Protein AF-A0A7C6ADI2-F1 (afdb_monomer_lite)

Secondary structure (DSSP, 8-state):
--HHHHHHHHHHHHHHHHHHTSSS--HHHHHHH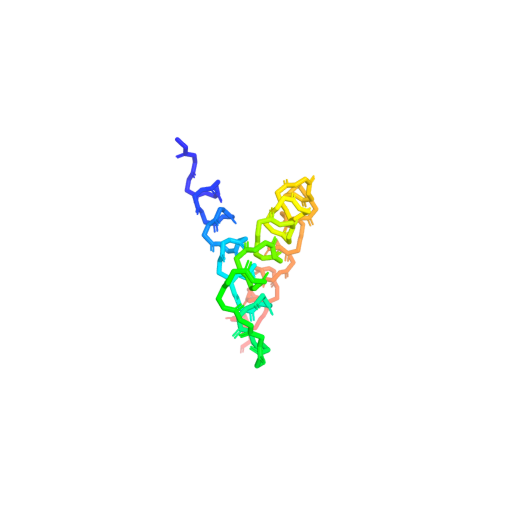HHHHHHHHHHTHHHHHHHHHHHHHHHHHHH--

Radius of gyration: 14.9 Å; chains: 1; bounding box: 34×23×37 Å

Foldseek 3Di:
DPPLVVVLLVVLLVVLLCVLVVDPDDPVRSVVSSVVSSVVSVVCSVVVVVVVVVVVVVVVVVVVD

Structure (mmCIF, N/CA/C/O backbone):
data_AF-A0A7C6ADI2-F1
#
_entry.id   AF-A0A7C6ADI2-F1
#
loop_
_atom_site.group_PDB
_atom_site.id
_atom_site.type_symbol
_atom_site.label_atom_id
_atom_site.label_alt_id
_atom_site.label_comp_id
_atom_site.label_asym_id
_atom_site.label_entity_id
_atom_site.label_seq_id
_atom_site.pdbx_PDB_ins_code
_atom_site.Cartn_x
_atom_site.Cartn_y
_atom_site.Cartn_z
_atom_site.occupancy
_atom_site.B_iso_or_equiv
_atom_site.auth_seq_id
_atom_site.auth_comp_id
_atom_site.auth_asym_id
_atom_site.auth_atom_id
_atom_site.pdbx_PDB_model_num
ATOM 1 N N . MET A 1 1 ? 8.139 9.981 12.833 1.00 58.84 1 MET A N 1
ATOM 2 C CA . MET A 1 1 ? 7.038 9.437 12.016 1.00 58.84 1 MET A CA 1
ATOM 3 C C . MET A 1 1 ? 6.073 8.726 12.928 1.00 58.84 1 MET A C 1
ATOM 5 O O . MET A 1 1 ? 6.522 7.980 13.800 1.00 58.84 1 MET A O 1
ATOM 9 N N . ALA A 1 2 ? 4.784 8.999 12.768 1.00 79.31 2 ALA A N 1
ATOM 10 C CA . ALA A 1 2 ? 3.751 8.277 13.497 1.00 79.31 2 ALA A CA 1
ATOM 11 C C . ALA A 1 2 ? 3.758 6.795 13.077 1.00 79.31 2 ALA A C 1
ATOM 13 O O . ALA A 1 2 ? 4.130 6.465 11.950 1.00 79.31 2 ALA A O 1
ATOM 14 N N . VAL A 1 3 ? 3.349 5.892 13.974 1.00 79.88 3 VAL A N 1
ATOM 15 C CA . VAL A 1 3 ? 3.228 4.447 13.677 1.00 79.88 3 VAL A CA 1
ATOM 16 C C . VAL A 1 3 ? 2.358 4.208 12.435 1.00 79.88 3 VAL A C 1
ATOM 18 O O . VAL A 1 3 ? 2.660 3.337 11.624 1.00 79.88 3 VAL A O 1
ATOM 21 N N . GLU A 1 4 ? 1.330 5.037 12.262 1.00 78.19 4 GLU A N 1
ATOM 22 C CA . GLU A 1 4 ? 0.421 5.031 11.116 1.00 78.19 4 GLU A CA 1
ATOM 23 C C . GLU A 1 4 ? 1.124 5.340 9.785 1.00 78.19 4 GLU A C 1
ATOM 25 O O . GLU A 1 4 ? 0.927 4.617 8.812 1.00 78.19 4 GLU A O 1
ATOM 30 N N . GLU A 1 5 ? 1.994 6.355 9.743 1.00 81.56 5 GLU A N 1
ATOM 31 C CA . GLU A 1 5 ? 2.736 6.717 8.525 1.00 81.56 5 GLU A CA 1
ATOM 32 C C . GLU A 1 5 ? 3.649 5.576 8.078 1.00 81.56 5 GLU A C 1
ATOM 34 O O . GLU A 1 5 ? 3.645 5.200 6.909 1.00 81.56 5 GLU A O 1
ATOM 39 N N . ARG A 1 6 ? 4.367 4.961 9.026 1.00 85.19 6 ARG A N 1
ATOM 40 C CA . ARG A 1 6 ? 5.253 3.826 8.735 1.00 85.19 6 ARG A CA 1
ATOM 41 C C . ARG A 1 6 ? 4.473 2.606 8.239 1.00 85.19 6 ARG A C 1
ATOM 43 O O . ARG A 1 6 ? 4.953 1.886 7.366 1.00 85.19 6 ARG A O 1
ATOM 50 N N . TRP A 1 7 ? 3.291 2.348 8.800 1.00 86.56 7 TRP A N 1
ATOM 51 C CA . TRP A 1 7 ? 2.445 1.245 8.347 1.00 86.56 7 TRP A CA 1
ATOM 52 C C . TRP A 1 7 ? 1.912 1.491 6.932 1.00 86.56 7 TRP A C 1
ATOM 54 O O . TRP A 1 7 ? 2.004 0.596 6.093 1.00 86.56 7 TRP A O 1
ATOM 64 N N . LEU A 1 8 ? 1.424 2.703 6.646 1.00 87.19 8 LEU A N 1
ATOM 65 C CA . LEU A 1 8 ? 0.950 3.085 5.313 1.00 87.19 8 LEU A CA 1
ATOM 66 C C . LEU A 1 8 ? 2.061 2.970 4.266 1.00 87.19 8 LEU A C 1
ATOM 68 O O . LEU A 1 8 ? 1.830 2.414 3.196 1.00 87.19 8 LEU A O 1
ATOM 72 N N . GLU A 1 9 ? 3.272 3.426 4.583 1.00 89.94 9 GLU A N 1
ATOM 73 C CA . GLU A 1 9 ? 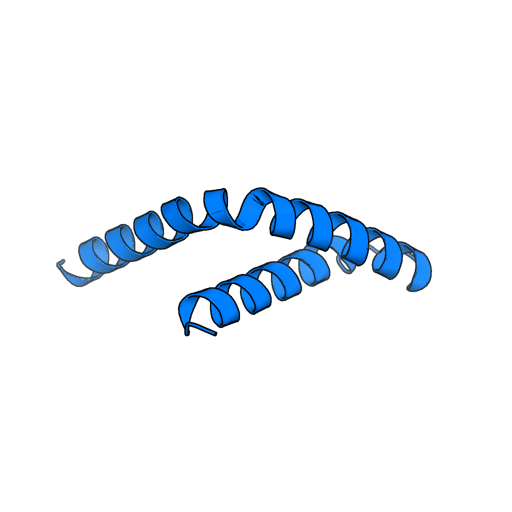4.435 3.263 3.704 1.00 89.94 9 GLU A CA 1
ATOM 74 C C . GLU A 1 9 ? 4.726 1.788 3.406 1.00 89.94 9 GLU A C 1
ATOM 76 O O . GLU A 1 9 ? 4.917 1.422 2.246 1.00 89.94 9 GLU A O 1
ATOM 81 N N . GLY A 1 10 ? 4.713 0.929 4.430 1.00 91.50 10 GLY A N 1
ATOM 82 C CA . GLY A 1 10 ? 4.914 -0.511 4.261 1.00 91.50 10 GLY A CA 1
ATOM 83 C C . GLY A 1 10 ? 3.812 -1.178 3.433 1.00 91.50 10 GLY A C 1
ATOM 84 O O . GLY A 1 10 ? 4.106 -2.004 2.570 1.00 91.50 10 GLY A O 1
ATOM 85 N N . TYR A 1 11 ? 2.553 -0.791 3.652 1.00 90.44 11 TYR A N 1
ATOM 86 C CA . TYR A 1 11 ? 1.406 -1.278 2.886 1.00 90.44 11 TYR A CA 1
ATOM 87 C C . TYR A 1 11 ? 1.525 -0.905 1.405 1.00 90.44 11 TYR A C 1
ATOM 89 O O . TYR A 1 11 ? 1.414 -1.776 0.543 1.00 90.44 11 TYR A O 1
ATOM 97 N N . ILE A 1 12 ? 1.817 0.366 1.112 1.00 93.69 12 ILE A N 1
ATOM 98 C CA . ILE A 1 12 ? 2.016 0.866 -0.252 1.00 93.69 12 ILE A CA 1
ATOM 99 C C . ILE A 1 12 ? 3.169 0.126 -0.933 1.00 93.69 12 ILE A C 1
ATOM 101 O O . ILE A 1 12 ? 3.022 -0.324 -2.068 1.00 93.69 12 ILE A O 1
ATOM 105 N N . ASP A 1 13 ? 4.306 -0.028 -0.254 1.00 95.50 13 ASP A N 1
ATOM 106 C CA . ASP A 1 13 ? 5.479 -0.712 -0.799 1.00 95.50 13 ASP A CA 1
ATOM 107 C C . ASP A 1 13 ? 5.180 -2.178 -1.144 1.00 95.50 13 ASP 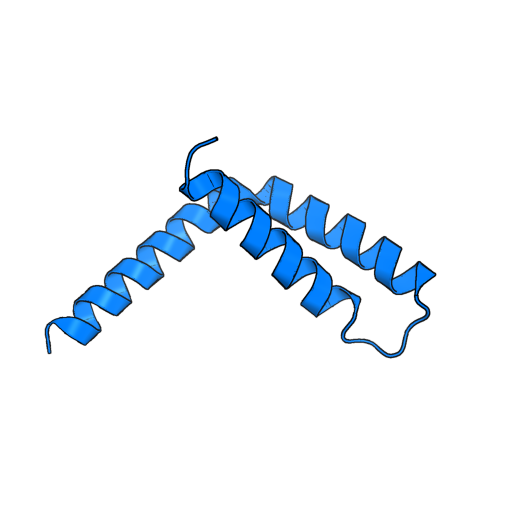A C 1
ATOM 109 O O . ASP A 1 13 ? 5.476 -2.631 -2.252 1.00 95.50 13 ASP A O 1
ATOM 113 N N . GLY A 1 14 ? 4.528 -2.894 -0.223 1.00 94.75 14 GLY A N 1
ATOM 114 C CA . GLY A 1 14 ? 4.140 -4.290 -0.404 1.00 94.75 14 GLY A CA 1
ATOM 115 C C . GLY A 1 14 ? 3.157 -4.485 -1.556 1.00 94.75 14 GLY A C 1
ATOM 116 O O . GLY A 1 14 ? 3.381 -5.343 -2.409 1.00 94.75 14 GLY A O 1
ATOM 117 N N . LEU A 1 15 ? 2.110 -3.660 -1.633 1.00 93.00 15 LEU A N 1
ATOM 118 C CA . LEU A 1 15 ? 1.136 -3.710 -2.728 1.00 93.00 15 LEU A CA 1
ATOM 119 C C . LEU A 1 15 ? 1.758 -3.375 -4.077 1.00 93.00 15 LEU A C 1
ATOM 121 O O . LEU A 1 15 ? 1.487 -4.061 -5.059 1.00 93.00 15 LEU A O 1
ATOM 125 N N . SER A 1 16 ? 2.614 -2.356 -4.123 1.00 95.12 16 SER A N 1
ATOM 126 C CA . SER A 1 16 ? 3.289 -1.959 -5.360 1.00 95.12 16 SER A CA 1
ATOM 127 C C . SER A 1 16 ? 4.166 -3.089 -5.888 1.00 95.12 16 SER A C 1
ATOM 129 O O . SER A 1 16 ? 4.124 -3.395 -7.077 1.00 95.12 16 SER A O 1
ATOM 131 N N . LYS A 1 17 ? 4.914 -3.761 -5.002 1.00 95.25 17 LYS A N 1
ATOM 132 C CA . LYS A 1 17 ? 5.717 -4.936 -5.363 1.00 95.25 17 LYS A CA 1
ATOM 133 C C . LYS A 1 17 ? 4.852 -6.106 -5.809 1.00 95.25 17 LYS A C 1
ATOM 135 O O . LYS A 1 17 ? 5.155 -6.725 -6.821 1.00 95.25 17 LYS A O 1
ATOM 140 N N . PHE A 1 18 ? 3.781 -6.397 -5.074 1.00 94.19 18 PHE A N 1
ATOM 141 C CA . PHE A 1 18 ? 2.874 -7.487 -5.417 1.00 94.19 18 PHE A CA 1
ATOM 142 C C . PHE A 1 18 ? 2.292 -7.310 -6.822 1.00 94.19 18 PHE A C 1
ATOM 144 O O . PHE A 1 18 ? 2.294 -8.255 -7.598 1.00 94.19 18 PHE A O 1
ATOM 151 N N . ILE A 1 19 ? 1.849 -6.100 -7.172 1.00 91.75 19 ILE A N 1
ATOM 152 C CA . ILE A 1 19 ? 1.283 -5.826 -8.496 1.00 91.75 19 ILE A CA 1
ATOM 153 C C . ILE A 1 19 ? 2.373 -5.911 -9.571 1.00 91.75 19 ILE A C 1
ATOM 155 O O . ILE A 1 19 ? 2.221 -6.675 -10.522 1.00 91.75 19 ILE A O 1
ATOM 159 N N . ALA A 1 20 ? 3.482 -5.188 -9.402 1.00 93.50 20 ALA A N 1
ATOM 160 C CA . ALA A 1 20 ? 4.511 -5.050 -10.432 1.00 93.50 20 ALA A CA 1
ATOM 161 C C . ALA A 1 20 ? 5.287 -6.344 -10.731 1.00 93.50 20 ALA A C 1
ATOM 163 O O . ALA A 1 20 ? 5.638 -6.611 -11.874 1.00 93.50 20 ALA A O 1
ATOM 164 N N . PHE A 1 21 ? 5.544 -7.172 -9.714 1.00 92.12 21 PHE A N 1
ATOM 165 C CA . PHE A 1 21 ? 6.320 -8.410 -9.861 1.00 92.12 21 PHE A CA 1
ATOM 166 C C . PHE A 1 21 ? 5.440 -9.666 -9.993 1.00 92.12 21 PHE A C 1
ATOM 168 O O . PHE A 1 21 ? 5.950 -10.782 -9.934 1.00 92.12 21 PHE A O 1
ATOM 175 N N . SER A 1 22 ? 4.121 -9.516 -10.167 1.00 83.44 22 SER A N 1
ATOM 176 C CA . SER A 1 22 ? 3.210 -10.651 -10.410 1.00 83.44 22 SER A CA 1
ATOM 177 C C . SER A 1 22 ? 3.212 -11.151 -11.859 1.00 83.44 22 SER A C 1
ATOM 179 O O . SER A 1 22 ? 2.601 -12.179 -12.156 1.00 83.44 22 SER A O 1
ATOM 181 N N . LYS A 1 23 ? 3.887 -10.438 -12.766 1.00 75.25 23 LYS A N 1
ATOM 182 C CA . LYS A 1 23 ? 3.937 -10.750 -14.194 1.00 75.25 23 LYS A CA 1
ATOM 183 C C . LYS A 1 23 ? 5.253 -11.424 -14.584 1.00 75.25 23 LYS A C 1
ATOM 185 O O . LYS A 1 23 ? 6.292 -11.177 -13.981 1.00 75.25 23 LYS A O 1
ATOM 190 N N . ASN A 1 24 ? 5.218 -12.210 -15.661 1.00 74.81 24 ASN A N 1
ATOM 191 C CA . ASN A 1 24 ? 6.408 -12.787 -16.301 1.00 74.81 24 ASN A CA 1
ATOM 192 C C . ASN A 1 24 ? 7.123 -11.755 -17.202 1.00 74.81 24 ASN A C 1
ATOM 194 O O . ASN A 1 24 ? 7.368 -12.020 -18.379 1.00 74.81 24 ASN A O 1
ATOM 198 N N . GLU A 1 25 ? 7.395 -10.565 -16.672 1.00 85.31 25 GLU A N 1
ATOM 1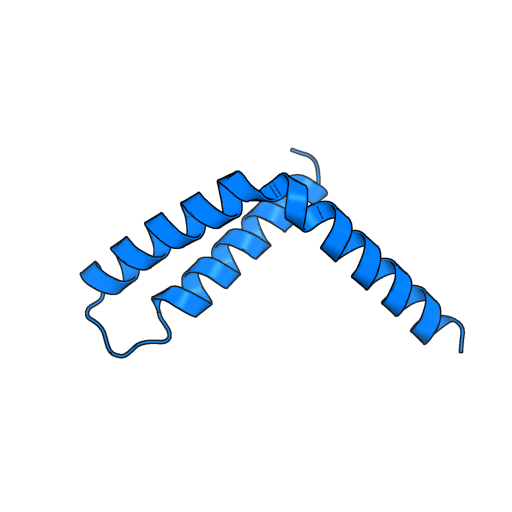99 C CA . GLU A 1 25 ? 8.129 -9.487 -17.349 1.00 85.31 25 GLU A CA 1
ATOM 200 C C . GLU A 1 25 ? 9.608 -9.494 -16.931 1.00 85.31 25 GLU A C 1
ATOM 202 O O . GLU A 1 25 ? 10.025 -10.234 -16.033 1.00 85.31 25 GLU A O 1
ATOM 207 N N . THR A 1 26 ? 10.436 -8.692 -17.601 1.00 91.81 26 THR A N 1
ATOM 208 C CA . THR A 1 26 ? 11.831 -8.521 -17.179 1.00 91.81 26 THR A CA 1
ATOM 209 C C . THR A 1 26 ? 11.914 -7.728 -15.874 1.00 91.81 26 THR A C 1
ATOM 211 O O . THR A 1 26 ? 11.054 -6.905 -15.568 1.00 91.81 26 THR A O 1
ATOM 214 N N . PHE A 1 27 ? 12.993 -7.923 -15.107 1.00 91.62 27 PHE A N 1
ATOM 215 C CA . PHE A 1 27 ? 13.197 -7.191 -13.852 1.00 91.62 27 PHE A CA 1
ATOM 216 C C . PHE A 1 27 ? 13.159 -5.664 -14.038 1.00 91.62 27 PHE A C 1
ATOM 218 O O . PHE A 1 27 ? 12.587 -4.961 -13.207 1.00 91.62 27 PHE A O 1
ATOM 225 N N . ASP A 1 28 ? 13.735 -5.152 -15.130 1.00 93.94 28 ASP A N 1
ATOM 226 C CA . ASP A 1 28 ? 13.770 -3.715 -15.421 1.00 93.94 28 ASP A CA 1
ATOM 227 C C . ASP A 1 28 ? 12.376 -3.145 -15.718 1.00 93.94 28 ASP A C 1
ATOM 229 O O . ASP A 1 28 ? 12.069 -2.021 -15.313 1.00 93.94 28 ASP A O 1
ATOM 233 N N . GLU A 1 29 ? 11.521 -3.909 -16.402 1.00 93.56 29 GLU A N 1
ATOM 234 C CA . GLU A 1 29 ? 10.122 -3.540 -16.642 1.00 93.56 29 GLU A CA 1
ATOM 235 C C . GLU A 1 29 ? 9.337 -3.543 -15.330 1.00 93.56 29 GLU A C 1
ATOM 237 O O . GLU A 1 29 ? 8.778 -2.509 -14.959 1.00 93.56 29 GLU A O 1
ATOM 242 N N . SER A 1 30 ? 9.407 -4.630 -14.557 1.00 95.31 30 SER A N 1
ATOM 243 C CA . SER A 1 30 ? 8.740 -4.716 -13.254 1.00 95.31 30 SER A CA 1
ATOM 244 C C . SER A 1 30 ? 9.216 -3.634 -12.280 1.00 95.31 30 SER A C 1
ATOM 246 O O . SER A 1 30 ? 8.426 -3.104 -11.503 1.00 95.31 30 SER A O 1
ATOM 248 N N . MET A 1 31 ? 10.492 -3.240 -12.323 1.00 95.62 31 MET A N 1
ATOM 249 C CA . MET A 1 31 ? 11.007 -2.154 -11.484 1.00 95.62 31 MET A CA 1
ATOM 250 C C . MET A 1 31 ? 10.407 -0.795 -11.870 1.00 95.62 31 MET A C 1
ATOM 252 O O . MET A 1 31 ? 10.069 -0.007 -10.982 1.00 95.62 31 MET A O 1
ATOM 256 N N . LYS A 1 32 ? 10.241 -0.511 -13.169 1.00 95.25 32 LYS A N 1
ATOM 257 C CA . LYS A 1 32 ? 9.561 0.711 -13.633 1.00 95.25 32 LYS A CA 1
ATOM 258 C C . LYS A 1 32 ? 8.091 0.712 -13.224 1.00 95.25 32 LYS A C 1
ATOM 260 O O . LYS A 1 32 ? 7.622 1.711 -12.682 1.00 95.25 32 LYS A O 1
ATOM 265 N N . GLU A 1 33 ? 7.390 -0.406 -13.412 1.00 94.69 33 GLU A N 1
ATOM 266 C CA . GLU A 1 33 ? 5.991 -0.540 -12.988 1.00 94.69 33 GLU A CA 1
ATOM 267 C C . GLU A 1 33 ? 5.842 -0.330 -11.479 1.00 94.69 33 GLU A C 1
ATOM 269 O O . GLU A 1 33 ? 4.982 0.432 -11.037 1.00 94.69 33 GLU A O 1
ATOM 274 N N . TYR A 1 34 ? 6.723 -0.934 -10.678 1.00 96.25 34 TYR A N 1
ATOM 275 C CA . TYR A 1 34 ? 6.749 -0.754 -9.228 1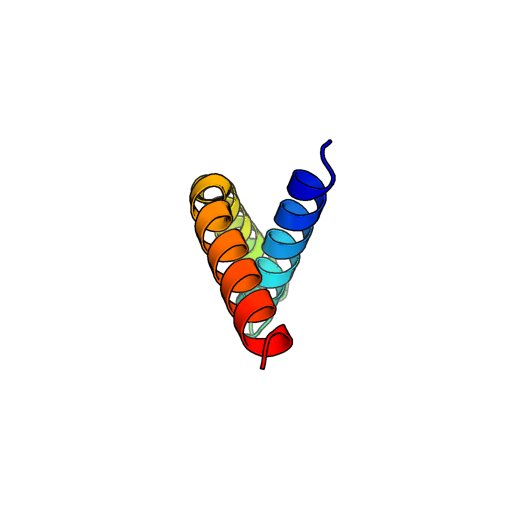.00 96.25 34 TYR A CA 1
ATOM 276 C C . TYR A 1 34 ? 6.875 0.722 -8.835 1.00 96.25 34 TYR A C 1
ATOM 278 O O . TYR A 1 34 ? 6.148 1.173 -7.947 1.00 96.25 34 TYR A O 1
ATOM 286 N N . GLN A 1 35 ? 7.766 1.483 -9.480 1.00 96.94 35 GLN A N 1
ATOM 287 C CA . GLN A 1 35 ? 7.951 2.904 -9.174 1.00 96.94 35 GLN A CA 1
ATOM 288 C C . GLN A 1 35 ? 6.704 3.733 -9.501 1.00 96.94 35 GLN A C 1
ATOM 290 O O . GLN A 1 35 ? 6.286 4.545 -8.672 1.00 96.94 35 GLN A O 1
ATOM 295 N N . GLU A 1 36 ? 6.080 3.500 -10.656 1.00 96.56 36 GLU A N 1
ATOM 296 C CA . GLU A 1 36 ? 4.855 4.204 -11.054 1.00 96.56 36 GLU A CA 1
ATOM 297 C C . GLU A 1 36 ? 3.675 3.861 -10.137 1.00 96.56 36 GLU A C 1
ATOM 299 O O . GLU A 1 36 ? 2.992 4.753 -9.630 1.00 96.56 36 GLU A O 1
ATOM 304 N N . ILE A 1 37 ? 3.473 2.581 -9.825 1.00 94.50 37 ILE A N 1
ATOM 305 C CA . ILE A 1 37 ? 2.403 2.141 -8.918 1.00 94.50 37 ILE A CA 1
ATOM 306 C C . ILE A 1 37 ? 2.612 2.721 -7.515 1.00 94.50 37 ILE A C 1
ATOM 308 O O . ILE A 1 37 ? 1.675 3.256 -6.912 1.00 94.50 37 ILE A O 1
ATOM 312 N N . LYS A 1 38 ? 3.848 2.680 -7.004 1.00 95.81 38 LYS A N 1
ATOM 313 C CA . LYS A 1 38 ? 4.193 3.248 -5.697 1.00 95.81 38 LYS A CA 1
ATOM 314 C C . LYS A 1 38 ? 3.915 4.743 -5.644 1.00 95.81 38 LYS A C 1
ATOM 316 O O . LYS A 1 38 ? 3.388 5.226 -4.640 1.00 95.81 38 LYS A O 1
ATOM 321 N N . LYS A 1 39 ? 4.230 5.472 -6.715 1.00 95.75 39 LYS A N 1
ATOM 322 C CA . LYS A 1 39 ? 3.923 6.899 -6.839 1.00 95.75 39 LYS A CA 1
ATOM 323 C C . LYS A 1 39 ? 2.414 7.146 -6.779 1.00 95.75 39 LYS A C 1
ATOM 325 O O . LYS A 1 39 ? 1.977 7.916 -5.927 1.00 95.75 39 LYS A O 1
ATOM 330 N N . ILE A 1 40 ? 1.622 6.429 -7.580 1.00 93.81 40 ILE A N 1
ATOM 331 C CA . ILE A 1 40 ? 0.152 6.546 -7.608 1.00 93.81 40 ILE A CA 1
ATOM 332 C C . ILE A 1 40 ? -0.455 6.307 -6.220 1.00 93.81 40 ILE A C 1
ATOM 334 O O . ILE A 1 40 ? -1.299 7.077 -5.759 1.00 93.81 40 ILE A O 1
ATOM 338 N N . PHE A 1 41 ? -0.030 5.252 -5.523 1.00 92.06 41 PHE A N 1
ATOM 339 C CA . PHE A 1 41 ? -0.537 4.966 -4.181 1.00 92.06 41 PHE A CA 1
ATOM 340 C C . PHE A 1 41 ? -0.087 5.990 -3.140 1.00 92.06 41 PHE A C 1
ATOM 342 O O . PHE A 1 41 ? -0.854 6.311 -2.235 1.00 92.06 41 PHE A O 1
ATOM 349 N N . THR A 1 42 ? 1.122 6.533 -3.276 1.00 91.88 42 THR A N 1
ATOM 350 C CA . THR A 1 42 ? 1.618 7.596 -2.392 1.00 91.88 42 THR A CA 1
ATOM 351 C C . THR A 1 42 ? 0.806 8.880 -2.562 1.00 91.88 42 THR A C 1
ATOM 353 O O . THR A 1 42 ? 0.425 9.495 -1.567 1.00 91.88 42 THR A O 1
ATOM 356 N N . GLU A 1 43 ? 0.474 9.258 -3.799 1.00 92.88 43 GLU A N 1
ATOM 357 C CA . GLU A 1 43 ?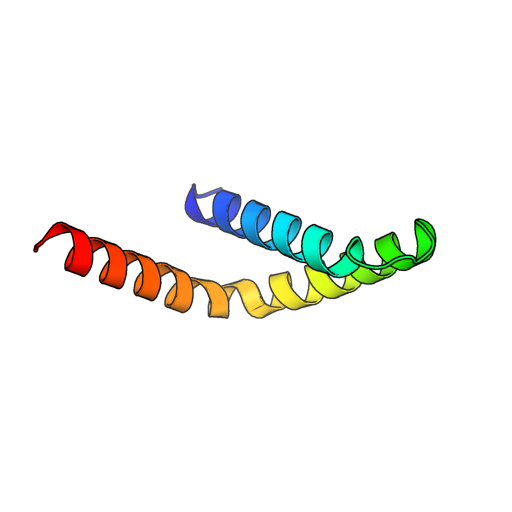 -0.395 10.408 -4.097 1.00 92.88 43 GLU A CA 1
ATOM 358 C C . GLU A 1 43 ? -1.804 10.232 -3.511 1.00 92.88 43 GLU A C 1
ATOM 360 O O . GLU A 1 43 ? -2.436 11.200 -3.093 1.00 92.88 43 GLU A O 1
ATOM 365 N N . LYS A 1 44 ? -2.271 8.984 -3.411 1.00 87.81 44 LYS A N 1
ATOM 366 C CA . LYS A 1 44 ? -3.579 8.608 -2.857 1.00 87.81 44 LYS A CA 1
ATOM 367 C C . LYS A 1 44 ? -3.530 8.173 -1.390 1.00 87.81 44 LYS A C 1
ATOM 369 O O . LYS A 1 44 ? -4.498 7.596 -0.899 1.00 87.81 44 LYS A O 1
ATOM 374 N N . LYS A 1 45 ? -2.438 8.429 -0.656 1.00 85.75 45 LYS A N 1
ATOM 375 C CA . LYS A 1 45 ? -2.282 7.911 0.719 1.00 85.75 45 LYS A CA 1
ATOM 376 C C . LYS A 1 45 ? -3.406 8.350 1.663 1.00 85.75 45 LYS A C 1
ATOM 378 O O . LYS A 1 45 ? -3.792 7.597 2.551 1.00 85.75 45 LYS A O 1
ATOM 383 N N . GLU A 1 46 ? -3.925 9.563 1.476 1.00 85.81 46 GLU A N 1
ATOM 384 C CA . GLU A 1 46 ? -4.999 10.105 2.313 1.00 85.81 46 GLU A CA 1
ATOM 385 C C . GLU A 1 46 ? -6.330 9.376 2.062 1.00 85.81 46 GLU A C 1
ATOM 387 O O . GLU A 1 46 ? -7.115 9.212 2.993 1.00 85.81 46 GLU A O 1
ATOM 392 N N . ASP A 1 47 ? -6.531 8.821 0.862 1.00 86.50 47 ASP A N 1
ATOM 393 C CA . ASP A 1 47 ? -7.700 7.999 0.523 1.00 86.50 47 ASP A CA 1
ATOM 394 C C . ASP A 1 47 ? -7.637 6.605 1.179 1.00 86.50 47 ASP A C 1
ATOM 396 O O . ASP A 1 47 ? -8.666 5.954 1.375 1.00 86.50 47 ASP A O 1
ATOM 400 N N . LEU A 1 48 ? -6.439 6.129 1.548 1.00 79.75 48 LEU A N 1
ATOM 401 C CA . LEU A 1 48 ? -6.252 4.825 2.198 1.00 79.75 48 LEU A CA 1
ATOM 402 C C . LEU A 1 48 ? -6.661 4.838 3.676 1.00 79.75 48 LEU A C 1
ATOM 404 O O . LEU A 1 48 ? -7.105 3.811 4.195 1.00 79.75 48 LEU A O 1
ATOM 408 N N . LYS A 1 49 ? -6.558 5.986 4.356 1.00 81.19 49 LYS A N 1
ATOM 409 C CA . LYS A 1 49 ? -6.894 6.110 5.785 1.00 81.19 49 LYS A CA 1
ATOM 410 C C . LYS A 1 49 ? -8.359 5.744 6.083 1.00 81.19 49 LYS A C 1
ATOM 412 O O . LYS A 1 49 ? -8.577 4.885 6.942 1.00 81.19 49 LYS A O 1
ATOM 417 N N . PRO A 1 50 ? -9.372 6.280 5.365 1.00 86.62 50 PRO A N 1
ATOM 418 C CA . PRO A 1 50 ? -10.764 5.866 5.559 1.00 86.62 50 PRO A CA 1
ATOM 419 C C . PRO A 1 50 ? -11.006 4.367 5.342 1.00 86.62 50 PRO A C 1
ATOM 421 O O . PRO A 1 50 ? -11.844 3.767 6.017 1.00 86.62 50 PRO A O 1
ATOM 424 N N . ILE A 1 51 ? -10.276 3.741 4.412 1.00 85.25 51 ILE A N 1
ATOM 425 C CA . ILE A 1 51 ? -10.393 2.301 4.137 1.00 85.25 51 ILE A CA 1
ATOM 426 C C . ILE A 1 51 ? -9.872 1.491 5.330 1.00 85.25 51 ILE A C 1
ATOM 428 O O . ILE A 1 51 ? -10.542 0.553 5.770 1.00 85.25 51 ILE A O 1
ATOM 432 N N . ALA A 1 52 ? -8.722 1.878 5.888 1.00 83.31 52 ALA A N 1
ATOM 433 C CA . ALA A 1 52 ? -8.143 1.229 7.062 1.00 83.31 52 ALA A CA 1
ATOM 434 C C . ALA A 1 52 ? -9.067 1.329 8.290 1.00 83.31 52 ALA A C 1
ATOM 436 O O . ALA A 1 52 ? -9.304 0.328 8.972 1.00 83.31 52 ALA A O 1
ATOM 437 N N . GLU A 1 53 ? -9.668 2.498 8.534 1.00 87.06 53 GLU A N 1
ATOM 438 C CA . GLU A 1 53 ? -10.646 2.671 9.617 1.00 87.06 53 GLU A CA 1
ATOM 439 C C . GLU A 1 53 ? -11.901 1.809 9.407 1.00 87.06 53 GLU A C 1
ATOM 441 O O . GLU A 1 53 ? -12.385 1.176 10.349 1.00 87.06 53 GLU A O 1
ATOM 446 N N . LYS A 1 54 ? -12.381 1.668 8.165 1.00 91.12 54 LYS A N 1
ATOM 447 C CA . LYS A 1 54 ? -13.499 0.765 7.850 1.00 91.12 54 LYS A CA 1
ATOM 448 C C . LYS A 1 54 ? -13.173 -0.697 8.168 1.00 91.12 54 LYS A C 1
ATOM 450 O O . LYS A 1 54 ? -14.028 -1.417 8.682 1.00 91.12 54 LYS A O 1
ATOM 455 N N . TRP A 1 55 ? -11.960 -1.162 7.876 1.00 89.25 55 TRP A N 1
ATOM 456 C CA . TRP A 1 55 ? -11.540 -2.523 8.233 1.00 89.25 55 TRP A CA 1
ATOM 457 C C . TRP A 1 55 ? -11.438 -2.723 9.739 1.00 89.25 55 TRP A C 1
ATOM 459 O O . TRP A 1 55 ? -11.893 -3.742 10.253 1.00 89.25 55 TRP A O 1
ATOM 469 N N . LYS A 1 56 ? -10.910 -1.733 10.459 1.00 88.31 56 LYS A N 1
ATOM 470 C CA . LYS A 1 56 ? -10.867 -1.745 11.923 1.00 88.31 56 LYS A CA 1
ATOM 471 C C . LYS A 1 56 ? -12.264 -1.813 12.533 1.00 88.31 56 LYS A C 1
ATOM 473 O O . LYS A 1 56 ? -12.460 -2.536 13.507 1.00 88.31 56 LYS A O 1
ATOM 478 N N . GLN A 1 57 ? -13.235 -1.099 11.967 1.00 93.12 57 GLN A N 1
ATOM 479 C CA . GLN A 1 57 ? -14.625 -1.189 12.403 1.00 93.12 57 GLN A CA 1
ATOM 480 C C . GLN A 1 57 ? -15.196 -2.596 12.183 1.00 93.12 57 GLN A C 1
ATOM 482 O O . GLN A 1 57 ? -15.699 -3.190 13.132 1.00 93.12 57 GLN A O 1
ATOM 487 N N . LYS A 1 58 ? -15.027 -3.168 10.985 1.00 94.00 58 LYS A N 1
ATOM 488 C CA . LYS A 1 58 ? -15.460 -4.546 10.695 1.00 94.00 58 LYS A CA 1
ATOM 489 C C . LYS A 1 58 ? -14.832 -5.580 11.629 1.00 94.00 58 LYS A C 1
ATOM 491 O O . LYS A 1 58 ? -15.497 -6.520 12.042 1.00 94.00 58 LYS A O 1
ATOM 496 N N . LEU A 1 59 ? -13.553 -5.407 11.967 1.00 93.50 59 LEU A N 1
ATOM 497 C CA . LEU A 1 59 ? -12.868 -6.278 12.919 1.00 93.50 59 LEU A CA 1
ATOM 498 C C . LEU A 1 59 ? -13.513 -6.198 14.307 1.00 93.50 59 LEU A C 1
ATOM 500 O O . LEU A 1 59 ? -13.711 -7.224 14.944 1.00 93.50 59 LEU A O 1
ATOM 504 N N . LYS A 1 60 ? -13.851 -4.993 14.777 1.00 93.69 60 LYS A N 1
ATOM 505 C CA . LYS A 1 60 ? -14.537 -4.822 16.065 1.00 93.69 60 LYS A CA 1
ATOM 506 C C . LYS A 1 60 ? -15.912 -5.481 16.071 1.00 93.69 60 LYS A C 1
ATOM 508 O O . LYS A 1 60 ? -16.248 -6.115 17.062 1.00 93.69 60 LYS A O 1
ATOM 513 N N . GLU A 1 61 ? -16.674 -5.335 14.990 1.00 95.19 61 GLU A N 1
ATOM 514 C CA . GLU A 1 61 ? -17.980 -5.986 14.830 1.00 95.19 61 GLU A CA 1
ATOM 515 C C . GLU A 1 61 ? -17.832 -7.511 14.938 1.00 95.19 61 GLU A C 1
ATOM 517 O O . GLU A 1 61 ? -18.472 -8.116 15.788 1.00 95.19 61 GLU A O 1
ATOM 522 N N . ALA A 1 62 ? -16.891 -8.105 14.198 1.00 94.12 62 ALA A N 1
ATOM 523 C CA . ALA A 1 62 ? -16.637 -9.549 14.218 1.00 94.12 62 ALA A CA 1
ATOM 524 C C . ALA A 1 62 ? -16.101 -10.092 15.558 1.00 94.12 62 ALA A C 1
ATOM 526 O O . ALA A 1 62 ? -16.223 -11.280 15.823 1.00 94.12 62 ALA A O 1
ATOM 527 N N . LEU A 1 63 ? -15.459 -9.253 16.377 1.00 93.56 63 LEU A N 1
ATOM 528 C CA . LEU A 1 63 ? -14.966 -9.625 17.710 1.00 93.56 63 LEU A CA 1
ATOM 529 C C . LEU A 1 63 ? -15.998 -9.391 18.827 1.00 93.56 63 LEU A C 1
ATOM 531 O O . LEU A 1 63 ? -15.732 -9.758 19.970 1.00 93.56 63 LEU A O 1
ATOM 535 N N . SER A 1 64 ? -17.116 -8.720 18.529 1.00 84.38 64 SER A N 1
ATOM 536 C CA . SER A 1 64 ? -18.193 -8.446 19.494 1.00 84.38 64 SER A CA 1
ATOM 537 C C . SER A 1 64 ? -19.346 -9.457 19.413 1.00 84.38 64 SER A C 1
ATOM 539 O O . SER A 1 64 ? -20.287 -9.346 20.199 1.00 84.38 64 SER A O 1
ATOM 541 N N . GLU A 1 65 ? -19.275 -10.404 18.472 1.00 53.06 65 GLU A N 1
ATOM 542 C CA . GLU A 1 65 ? -20.157 -11.573 18.317 1.00 53.06 65 GLU A CA 1
ATOM 543 C C . GLU A 1 65 ? -19.500 -12.832 18.904 1.00 53.06 65 GLU A C 1
ATOM 545 O O . GLU A 1 65 ? -20.244 -13.655 19.485 1.00 53.06 65 GLU A O 1
#

Sequence (65 aa):
MAVEERWLEGYIDGLSKFIAFSKNETFDESMKEYQEIKKIFTEKKEDLKPIAEKWKQKLKEALSE

pLDDT: mean 88.87, std 8.1, range [53.06, 96.94]